Protein AF-A0A644SR83-F1 (afdb_monomer)

Nearest PDB structures (foldseek):
  8tkb-assembly1_A  TM=7.373E-01  e=2.979E-04  Pyrococcus horikoshii OT3
  6e3a-assembly1_A  TM=7.515E-01  e=1.693E-03  Acetivibrio thermocellus ATCC 27405
  1wfx-assembly1_A  TM=6.846E-01  e=8.117E-04  Aeropyrum pernix
  6ede-assembly1_A  TM=7.603E-01  e=3.774E-03  Acetivibrio thermocellus ATCC 27405
  8tfz-assembly1_B  TM=7.145E-01  e=2.364E-03  Pyrococcus horikoshii OT3

pLDDT: mean 94.18, std 5.93, range [59.78, 98.56]

Solvent-accessible surface area (backbone atoms only — not comparable to full-atom values): 8828 Å² total; per-residue (Å²): 131,87,60,60,34,33,34,80,44,44,52,88,49,43,63,56,32,48,67,73,20,46,64,30,52,100,85,34,41,33,69,33,30,68,51,82,87,47,50,70,58,48,36,66,77,74,67,64,50,65,39,30,22,36,32,38,32,42,48,90,46,54,93,51,70,74,42,73,38,93,54,98,50,97,64,22,94,42,29,27,34,31,67,41,66,59,31,57,22,93,33,45,39,82,77,48,80,44,72,60,48,72,64,58,53,52,49,54,51,50,50,58,51,37,48,73,75,38,89,71,44,64,78,44,54,72,68,55,46,47,54,52,50,29,68,71,29,48,84,80,36,51,70,57,23,51,52,44,52,49,54,57,55,61,75,74,111

Organism: NCBI:txid1076179

Mean predicted aligned error: 4.59 Å

Sequence (157 aa):
MKKVYYHICSTDNAEKISQEGLVCDDEGHIFVFDNLSIADSLNNNQLGHPKFSIIQIDSKGIFTELVLDNVSEFTASSQYICKQNKIESNYLTIIDNRINNPFETALKDNIKINDVIVEGFNNKNFKEKLVYLKSQFQKQNPKFSDFINKKISDLKK

Structure (mmCIF, N/CA/C/O backbone):
data_AF-A0A644SR83-F1
#
_entry.id   AF-A0A644SR83-F1
#
loop_
_atom_site.group_PDB
_atom_site.id
_atom_site.type_symbol
_atom_site.label_atom_id
_atom_site.label_alt_id
_atom_site.label_comp_id
_atom_site.label_asym_id
_atom_site.label_entity_id
_atom_site.label_seq_id
_atom_site.pdbx_PDB_ins_code
_atom_site.Cartn_x
_atom_site.Cartn_y
_atom_site.Cartn_z
_atom_site.occupancy
_atom_site.B_iso_or_equiv
_atom_site.auth_seq_id
_atom_site.auth_comp_id
_atom_site.auth_asym_id
_atom_site.auth_atom_id
_atom_site.pdbx_PDB_model_num
ATOM 1 N N . MET A 1 1 ? 8.921 -8.114 20.909 1.00 62.44 1 MET A N 1
ATOM 2 C CA . MET A 1 1 ? 8.709 -7.101 19.850 1.00 62.44 1 MET A CA 1
ATOM 3 C C . MET A 1 1 ? 7.249 -6.688 19.859 1.00 62.44 1 MET A C 1
ATOM 5 O O . MET A 1 1 ? 6.403 -7.543 20.080 1.00 62.44 1 MET A O 1
ATOM 9 N N . LYS A 1 2 ? 6.956 -5.398 19.676 1.00 78.38 2 LYS A N 1
ATOM 10 C CA . LYS A 1 2 ? 5.581 -4.901 19.551 1.00 78.38 2 LYS A CA 1
ATOM 11 C C . LYS A 1 2 ? 5.052 -5.293 18.167 1.00 78.38 2 LYS A C 1
ATOM 13 O O . LYS A 1 2 ? 5.683 -4.933 17.179 1.00 78.38 2 LYS A O 1
ATOM 18 N N . LYS A 1 3 ? 3.954 -6.053 18.095 1.00 93.75 3 LYS A N 1
ATOM 19 C CA . LYS A 1 3 ? 3.320 -6.408 16.816 1.00 93.75 3 LYS A CA 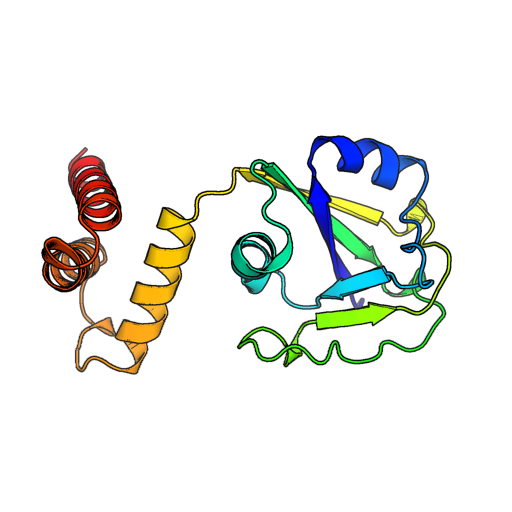1
ATOM 20 C C . LYS A 1 3 ? 2.492 -5.217 16.325 1.00 93.75 3 LYS A C 1
ATOM 22 O O . LYS A 1 3 ? 1.786 -4.597 17.125 1.00 93.75 3 LYS A O 1
ATOM 27 N N . VAL A 1 4 ? 2.611 -4.892 15.044 1.00 97.25 4 VAL A N 1
ATOM 28 C CA . VAL A 1 4 ? 1.882 -3.802 14.385 1.00 97.25 4 VAL A CA 1
ATOM 29 C C . VAL A 1 4 ? 1.182 -4.341 13.148 1.00 97.25 4 VAL A C 1
ATOM 31 O O . VAL A 1 4 ? 1.658 -5.299 12.541 1.00 97.25 4 VAL A O 1
ATOM 34 N N . TYR A 1 5 ? 0.065 -3.717 12.804 1.00 98.31 5 TYR A N 1
ATOM 35 C CA . TYR A 1 5 ? -0.649 -3.935 11.551 1.00 98.31 5 TYR A CA 1
ATOM 36 C C . TYR A 1 5 ? -0.859 -2.596 10.858 1.00 98.31 5 TYR A C 1
ATOM 38 O O . TYR A 1 5 ? -0.548 -1.541 11.412 1.00 98.31 5 TYR A O 1
ATOM 46 N N . TYR A 1 6 ? -1.390 -2.641 9.649 1.00 98.50 6 TYR A N 1
ATOM 47 C CA . TYR A 1 6 ? -1.596 -1.476 8.813 1.00 98.50 6 TYR A CA 1
ATOM 48 C C . TYR A 1 6 ? -2.985 -1.508 8.191 1.00 98.50 6 TYR A C 1
ATOM 50 O O . TYR A 1 6 ? -3.527 -2.576 7.929 1.00 98.50 6 TYR A O 1
ATOM 58 N N . HIS A 1 7 ? -3.537 -0.332 7.930 1.00 98.31 7 HIS A N 1
ATOM 59 C CA . HIS A 1 7 ? -4.777 -0.130 7.195 1.00 98.31 7 HIS A CA 1
ATOM 60 C C . HIS A 1 7 ? -4.565 0.963 6.143 1.00 98.31 7 HIS A C 1
ATOM 62 O O . HIS A 1 7 ? -3.787 1.896 6.368 1.00 98.31 7 HIS A O 1
ATOM 68 N N . ILE A 1 8 ? -5.233 0.843 4.996 1.00 98.31 8 ILE A N 1
ATOM 69 C CA . ILE A 1 8 ? -5.217 1.851 3.932 1.00 98.31 8 ILE A CA 1
ATOM 70 C C . ILE A 1 8 ? -6.586 2.511 3.873 1.00 98.31 8 ILE A C 1
ATOM 72 O O . ILE A 1 8 ? -7.604 1.831 3.836 1.00 98.31 8 ILE A O 1
ATOM 76 N N . CYS A 1 9 ? -6.591 3.836 3.798 1.00 98.12 9 CYS A N 1
ATOM 77 C CA . CYS A 1 9 ? -7.792 4.627 3.559 1.00 98.12 9 CYS A CA 1
ATOM 78 C C . CYS A 1 9 ? -7.484 5.768 2.584 1.00 98.12 9 CYS A C 1
ATOM 80 O O . CYS A 1 9 ? -6.318 6.054 2.294 1.00 98.12 9 CYS A O 1
ATOM 82 N N . SER A 1 10 ? -8.514 6.453 2.090 1.00 97.75 10 SER A N 1
ATOM 83 C CA . SER A 1 10 ? -8.313 7.714 1.376 1.00 97.75 10 SER A CA 1
ATOM 84 C C . SER A 1 10 ? -7.684 8.760 2.304 1.00 97.75 10 SER A C 1
ATOM 86 O O . SER A 1 10 ? -7.959 8.793 3.506 1.00 97.75 10 SER A O 1
ATOM 88 N N . THR A 1 11 ? -6.875 9.663 1.745 1.00 97.38 11 THR A N 1
ATOM 89 C CA . THR A 1 11 ? -6.297 10.776 2.524 1.00 97.38 11 THR A CA 1
AT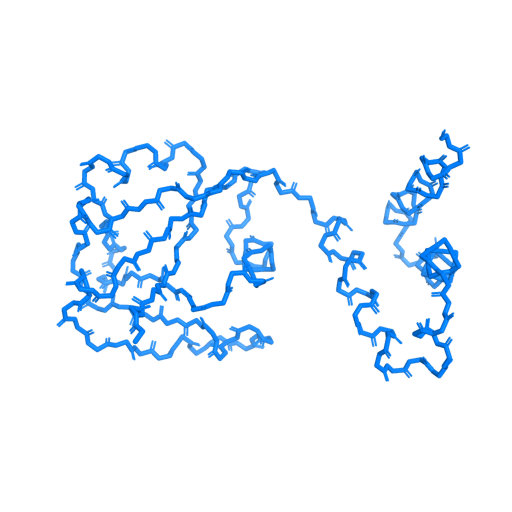OM 90 C C . THR A 1 11 ? -7.359 11.650 3.183 1.00 97.38 11 THR A C 1
ATOM 92 O O . THR A 1 11 ? -7.115 12.215 4.244 1.00 97.38 11 THR A O 1
ATOM 95 N N . ASP A 1 12 ? -8.542 11.729 2.575 1.00 97.06 12 ASP A N 1
ATOM 96 C CA . ASP A 1 12 ? -9.650 12.562 3.043 1.00 97.06 12 ASP A CA 1
ATOM 97 C C . ASP A 1 12 ? -10.271 12.012 4.340 1.00 97.06 12 ASP A C 1
ATOM 99 O O . ASP A 1 12 ? -10.812 12.769 5.141 1.00 97.06 12 ASP A O 1
ATOM 103 N N . ASN A 1 13 ? -10.151 10.700 4.579 1.00 97.31 13 ASN A N 1
ATOM 104 C CA . ASN A 1 13 ? -10.661 10.040 5.783 1.00 97.31 13 ASN A CA 1
ATOM 105 C C . ASN A 1 13 ? -9.601 9.873 6.878 1.00 97.31 13 ASN A C 1
ATOM 107 O O . ASN A 1 13 ? -9.949 9.619 8.031 1.00 97.31 13 ASN A O 1
ATOM 111 N N . ALA A 1 14 ? -8.317 10.000 6.537 1.00 97.19 14 ALA A N 1
ATOM 112 C CA . ALA A 1 14 ? -7.217 9.655 7.430 1.00 97.19 14 ALA A CA 1
ATOM 113 C C . ALA A 1 14 ? -7.233 10.465 8.732 1.00 97.19 14 ALA A C 1
ATOM 115 O O . ALA A 1 14 ? -7.086 9.896 9.814 1.00 97.19 14 ALA A O 1
ATOM 116 N N . GLU A 1 15 ? -7.457 11.779 8.635 1.00 95.69 15 GLU A N 1
ATOM 117 C CA . GLU A 1 15 ? -7.516 12.656 9.806 1.00 95.69 15 GLU A CA 1
ATOM 118 C C . GLU A 1 15 ? -8.668 12.258 10.733 1.00 95.69 15 GLU A C 1
ATOM 120 O O . GLU A 1 15 ? -8.447 12.039 11.925 1.00 95.69 15 GLU A O 1
ATOM 125 N N . LYS A 1 16 ? -9.866 12.054 10.175 1.00 97.81 16 LYS A N 1
ATOM 126 C CA . LYS A 1 16 ? -11.035 11.617 10.941 1.00 97.81 16 LYS A CA 1
ATOM 127 C C . LYS A 1 16 ? -10.778 10.287 11.651 1.00 97.81 16 LYS A C 1
ATOM 129 O O . LYS A 1 16 ? -11.012 10.188 12.850 1.00 97.81 16 LYS A O 1
ATOM 134 N N . ILE A 1 17 ? -10.229 9.293 10.948 1.00 98.12 17 ILE A N 1
ATOM 135 C CA . ILE A 1 17 ? -9.882 7.993 11.544 1.00 98.12 17 ILE A CA 1
ATOM 136 C C . ILE A 1 17 ? -8.862 8.169 12.678 1.00 98.12 17 ILE A C 1
ATOM 138 O O . ILE A 1 17 ? -8.988 7.542 13.728 1.00 98.12 17 ILE A O 1
ATOM 142 N N . SER A 1 18 ? -7.866 9.043 12.505 1.00 95.19 18 SER A N 1
ATOM 143 C CA . SER A 1 18 ? -6.850 9.290 13.536 1.00 95.19 18 SER A CA 1
ATOM 144 C C . SER A 1 18 ? -7.396 9.964 14.797 1.00 95.19 18 SER A C 1
ATOM 146 O O . SER A 1 18 ? -6.815 9.804 15.866 1.00 95.19 18 SER A O 1
ATOM 148 N N . GLN A 1 19 ? -8.508 10.694 14.692 1.00 97.38 19 GLN A N 1
ATOM 149 C CA . GLN A 1 19 ? -9.135 11.398 15.811 1.00 97.38 19 GLN A CA 1
ATOM 150 C C . GLN A 1 19 ? -10.221 10.544 16.474 1.00 97.38 19 GLN A C 1
ATOM 152 O O . GLN A 1 19 ? -10.253 10.403 17.698 1.00 97.38 19 GLN A O 1
ATOM 157 N N . GLU A 1 20 ? -11.087 9.939 15.665 1.00 98.31 20 GLU A N 1
ATOM 158 C CA . GLU A 1 20 ? -12.305 9.267 16.120 1.00 98.31 20 GLU A CA 1
ATOM 159 C C . GLU A 1 20 ? -12.141 7.751 16.274 1.00 98.31 20 GLU A C 1
ATOM 161 O O . GLU A 1 20 ? -12.904 7.139 17.019 1.00 98.31 20 GLU A O 1
ATOM 166 N N . GLY A 1 21 ? -11.146 7.147 15.622 1.00 98.50 21 GLY A N 1
ATOM 167 C CA . GLY A 1 21 ? -10.936 5.702 15.550 1.00 98.50 21 GLY A CA 1
ATOM 168 C C . GLY A 1 21 ? -11.336 5.104 14.197 1.00 98.50 21 GLY A C 1
ATOM 169 O O . GLY A 1 21 ? -11.991 5.740 13.373 1.00 98.50 21 GLY A O 1
ATOM 170 N N . LEU A 1 22 ? -10.931 3.855 13.968 1.00 98.50 22 LEU A N 1
ATOM 171 C CA . LEU A 1 22 ? -11.229 3.096 12.753 1.00 98.50 22 LEU A CA 1
ATOM 172 C C . LEU A 1 22 ? -12.450 2.218 13.006 1.00 98.50 22 LEU A C 1
ATOM 174 O O . LEU A 1 22 ? -12.377 1.296 13.815 1.00 98.50 22 LEU A O 1
ATOM 178 N N . VAL A 1 23 ? -13.558 2.522 12.342 1.00 98.31 23 VAL A N 1
ATOM 179 C CA . VAL A 1 23 ? -14.818 1.775 12.449 1.00 98.31 23 VAL A CA 1
ATOM 180 C C . VAL A 1 23 ? -14.849 0.680 11.383 1.00 98.31 23 VAL A C 1
ATOM 182 O O . VAL A 1 23 ? -14.273 0.854 10.309 1.00 98.31 23 VAL A O 1
ATOM 185 N N . CYS A 1 24 ? -15.480 -0.450 11.696 1.00 98.00 24 CYS A N 1
ATOM 186 C CA . CYS A 1 24 ? -15.715 -1.516 10.729 1.00 98.00 24 CYS A CA 1
ATOM 187 C C . CYS A 1 24 ? -16.605 -1.077 9.561 1.00 98.00 24 CYS A C 1
ATOM 189 O O . CYS A 1 24 ? -17.279 -0.047 9.616 1.00 98.00 24 CYS A O 1
ATOM 191 N N . ASP A 1 25 ? -16.620 -1.895 8.515 1.00 96.62 25 ASP A N 1
ATOM 192 C CA . ASP A 1 25 ? -17.633 -1.817 7.470 1.00 96.62 25 ASP A CA 1
ATOM 193 C C . ASP A 1 25 ? -19.009 -2.328 7.949 1.00 96.62 25 ASP A C 1
ATOM 195 O O . ASP A 1 25 ? -19.205 -2.685 9.119 1.00 96.62 25 ASP A O 1
ATOM 199 N N . ASP A 1 26 ? -19.968 -2.379 7.023 1.00 97.00 26 ASP A N 1
ATOM 200 C CA . ASP A 1 26 ? -21.338 -2.838 7.278 1.00 97.00 26 ASP A CA 1
ATOM 201 C C . ASP A 1 26 ? -21.424 -4.333 7.655 1.00 97.00 26 ASP A C 1
ATOM 203 O O . ASP A 1 26 ? -22.442 -4.781 8.185 1.00 97.00 26 ASP A O 1
ATOM 207 N N . GLU A 1 27 ? -20.363 -5.111 7.420 1.00 95.69 27 GLU A N 1
ATOM 208 C CA . GLU A 1 27 ? -20.268 -6.532 7.770 1.00 95.69 27 GLU A CA 1
ATOM 209 C C . GLU A 1 27 ? -19.551 -6.769 9.111 1.00 95.69 27 GLU A C 1
ATOM 211 O O . GLU A 1 27 ? -19.433 -7.910 9.568 1.00 95.69 27 GLU A O 1
ATOM 216 N N . GLY A 1 28 ? -19.093 -5.707 9.781 1.00 96.50 28 GLY A N 1
ATOM 217 C CA . GLY A 1 28 ? -18.340 -5.823 11.030 1.00 96.50 28 GLY A CA 1
ATOM 218 C C . GLY A 1 28 ? -16.859 -6.150 10.824 1.00 96.50 28 GLY A C 1
ATOM 219 O O . GLY A 1 28 ? -16.202 -6.636 11.751 1.00 96.50 28 GLY A O 1
ATOM 220 N N . HIS A 1 29 ? -16.321 -5.905 9.628 1.00 97.56 29 HIS A N 1
ATOM 221 C CA . HIS A 1 29 ? -14.938 -6.180 9.263 1.00 97.56 29 HIS A CA 1
ATOM 222 C C . HIS A 1 29 ? -14.063 -4.924 9.314 1.00 97.56 29 HIS A C 1
ATOM 224 O O . HIS A 1 29 ? -14.416 -3.850 8.829 1.00 97.56 29 HIS A O 1
ATOM 230 N N . ILE A 1 30 ? -12.866 -5.075 9.880 1.00 98.12 30 ILE A N 1
ATOM 231 C CA . ILE A 1 30 ? -11.758 -4.133 9.724 1.00 98.12 30 ILE A CA 1
ATOM 232 C C . ILE A 1 30 ? -10.630 -4.864 9.003 1.00 98.12 30 ILE A C 1
ATOM 234 O O . ILE A 1 30 ? -10.016 -5.779 9.556 1.00 98.12 30 ILE A O 1
ATOM 238 N N . PHE A 1 31 ? -10.346 -4.439 7.775 1.00 97.69 31 PHE A N 1
ATOM 239 C CA . PHE A 1 31 ? -9.279 -5.002 6.953 1.00 97.69 31 PHE A CA 1
ATOM 240 C C . PHE A 1 31 ? -7.930 -4.415 7.354 1.00 97.69 31 PHE A C 1
ATOM 242 O O . PHE A 1 31 ? -7.747 -3.192 7.382 1.00 97.69 31 PHE A O 1
ATOM 249 N N . VAL A 1 32 ? -6.980 -5.295 7.656 1.00 97.81 32 VAL A N 1
ATOM 250 C CA . VAL A 1 32 ? -5.619 -4.933 8.048 1.00 97.81 32 VAL A CA 1
ATOM 251 C C . VAL A 1 32 ? -4.596 -5.804 7.330 1.00 97.81 32 VAL A C 1
ATOM 253 O O . VAL A 1 32 ? -4.901 -6.892 6.854 1.00 97.81 32 VAL A O 1
ATOM 256 N N . PHE A 1 33 ? -3.351 -5.353 7.278 1.00 97.62 33 PHE A N 1
ATOM 257 C CA . PHE A 1 33 ? -2.243 -6.129 6.731 1.00 97.62 33 PHE A CA 1
ATOM 258 C C . PHE A 1 33 ? -0.982 -5.985 7.582 1.00 97.62 33 PHE A C 1
ATOM 260 O O . PHE A 1 33 ? -0.850 -5.036 8.351 1.00 97.62 33 PHE A O 1
ATOM 267 N N . ASP A 1 34 ? -0.055 -6.936 7.484 1.00 96.94 34 ASP A N 1
ATOM 268 C CA . ASP A 1 34 ? 1.149 -6.987 8.334 1.00 96.94 34 ASP A CA 1
ATOM 269 C C . ASP A 1 34 ? 2.452 -6.594 7.621 1.00 96.94 34 ASP A C 1
ATOM 271 O O . ASP A 1 34 ? 3.506 -6.490 8.252 1.00 96.94 34 ASP A O 1
ATOM 275 N N . ASN A 1 35 ? 2.389 -6.324 6.317 1.00 95.25 35 ASN A N 1
ATOM 276 C CA . ASN A 1 35 ? 3.558 -6.044 5.495 1.00 95.25 35 ASN A CA 1
ATOM 277 C C . ASN A 1 35 ? 3.423 -4.710 4.751 1.00 95.25 35 ASN A C 1
ATOM 279 O O . ASN A 1 35 ? 2.746 -4.602 3.734 1.00 95.25 35 ASN A O 1
ATOM 283 N N . LEU A 1 36 ? 4.143 -3.683 5.199 1.00 95.12 36 LEU A N 1
ATOM 284 C CA . LEU A 1 36 ? 4.075 -2.355 4.583 1.00 95.12 36 LEU A CA 1
ATOM 285 C C . LEU A 1 36 ? 4.464 -2.339 3.089 1.00 95.12 36 LEU A C 1
ATOM 287 O O . LEU A 1 36 ? 4.008 -1.475 2.339 1.00 95.12 36 LEU A O 1
ATOM 291 N N . SER A 1 37 ? 5.286 -3.295 2.638 1.00 92.44 37 SER A N 1
ATOM 292 C CA . SER A 1 37 ? 5.751 -3.351 1.245 1.00 92.44 37 SER A CA 1
ATOM 293 C C . SER A 1 37 ? 4.647 -3.664 0.233 1.00 92.44 37 SER A C 1
ATOM 295 O O . SER A 1 37 ? 4.821 -3.352 -0.942 1.00 92.44 37 SER A O 1
ATOM 297 N N . ILE A 1 38 ? 3.511 -4.223 0.671 1.00 92.31 38 ILE A N 1
ATOM 298 C CA . ILE A 1 38 ? 2.394 -4.571 -0.220 1.00 92.31 38 ILE A CA 1
ATOM 299 C C . ILE A 1 38 ? 1.352 -3.455 -0.358 1.00 92.31 38 ILE A C 1
ATOM 301 O O . ILE A 1 38 ? 0.432 -3.589 -1.158 1.00 92.31 38 ILE A O 1
ATOM 305 N N . ALA A 1 39 ? 1.491 -2.343 0.374 1.00 95.38 39 ALA A N 1
ATOM 306 C CA . ALA A 1 39 ? 0.460 -1.307 0.443 1.00 95.38 39 ALA A CA 1
ATOM 307 C C . ALA A 1 39 ? 0.097 -0.700 -0.926 1.00 95.38 39 ALA A C 1
ATOM 309 O O . ALA A 1 39 ? -1.080 -0.511 -1.225 1.00 95.38 39 ALA A O 1
ATOM 310 N N . ASP A 1 40 ? 1.094 -0.437 -1.780 1.00 93.56 40 ASP A N 1
ATOM 311 C CA . ASP A 1 40 ? 0.854 0.110 -3.122 1.00 93.56 40 ASP A CA 1
ATOM 312 C C . ASP A 1 40 ? 0.084 -0.896 -3.999 1.00 93.56 40 ASP A C 1
ATOM 314 O O . ASP A 1 40 ? -0.806 -0.507 -4.753 1.00 93.56 40 ASP A O 1
ATOM 318 N N . SER A 1 41 ? 0.414 -2.189 -3.908 1.00 91.00 41 SER A N 1
ATOM 319 C CA . SER A 1 41 ? -0.275 -3.251 -4.651 1.00 91.00 41 SER A CA 1
ATOM 320 C C . SER A 1 41 ? -1.711 -3.433 -4.159 1.00 91.00 41 SER A C 1
ATOM 322 O O . SER A 1 41 ? -2.615 -3.495 -4.985 1.00 91.00 41 SER A O 1
ATOM 324 N N . LEU A 1 42 ? -1.936 -3.428 -2.838 1.00 93.06 42 LEU A N 1
ATOM 325 C CA . LEU A 1 42 ? -3.283 -3.490 -2.254 1.00 93.06 42 LEU A CA 1
ATOM 326 C C . LEU A 1 42 ? -4.150 -2.324 -2.723 1.00 93.06 42 LEU A C 1
ATOM 328 O O . LEU A 1 42 ? -5.260 -2.523 -3.215 1.00 93.06 42 LEU A O 1
ATOM 332 N N . ASN A 1 43 ? -3.625 -1.098 -2.637 1.00 95.50 43 ASN A N 1
ATOM 333 C CA . ASN A 1 43 ? -4.367 0.067 -3.092 1.00 95.50 43 ASN A CA 1
ATOM 334 C C . ASN A 1 43 ? -4.684 -0.013 -4.592 1.00 95.50 43 ASN A C 1
ATOM 336 O O . ASN A 1 43 ? -5.786 0.332 -4.992 1.00 95.50 43 ASN A O 1
ATOM 340 N N . ASN A 1 44 ? -3.751 -0.473 -5.427 1.00 92.25 44 ASN A N 1
ATOM 341 C CA . ASN A 1 44 ? -3.984 -0.577 -6.869 1.00 92.25 44 ASN A CA 1
ATOM 342 C C . ASN A 1 44 ? -4.986 -1.663 -7.261 1.00 92.25 44 ASN A C 1
ATOM 344 O O . ASN A 1 44 ? -5.774 -1.442 -8.178 1.00 92.25 44 ASN A O 1
ATOM 348 N N . ASN A 1 45 ? -4.941 -2.815 -6.597 1.00 89.38 45 ASN A N 1
ATOM 349 C CA . ASN A 1 45 ? -5.722 -3.979 -7.000 1.00 89.38 45 ASN A CA 1
ATOM 350 C C . ASN A 1 45 ? -7.124 -3.992 -6.383 1.00 89.38 45 ASN A C 1
ATOM 352 O O . ASN A 1 45 ? -8.041 -4.518 -7.007 1.00 89.38 45 ASN A O 1
ATOM 356 N N .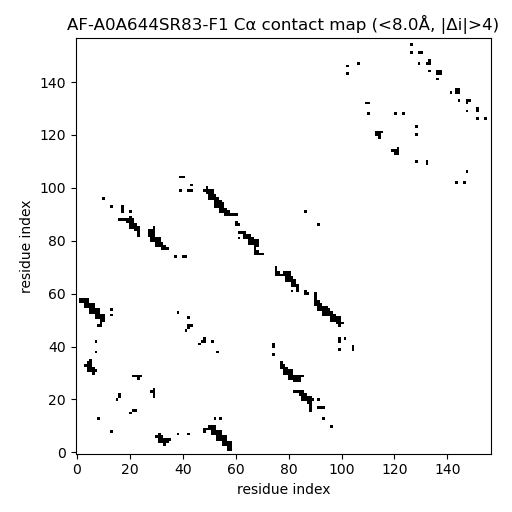 GLN A 1 46 ? -7.300 -3.393 -5.198 1.00 91.12 46 GLN A N 1
ATOM 357 C CA . GLN A 1 46 ? -8.541 -3.529 -4.429 1.00 91.12 46 GLN A CA 1
ATOM 358 C C . GLN A 1 46 ? -9.242 -2.200 -4.123 1.00 91.12 46 GLN A C 1
ATOM 360 O O . GLN A 1 46 ? -10.460 -2.112 -4.249 1.00 91.12 46 GLN A O 1
ATOM 365 N N . LEU A 1 47 ? -8.503 -1.156 -3.723 1.00 93.94 47 LEU A N 1
ATOM 366 C CA . LEU A 1 47 ? -9.113 0.064 -3.158 1.00 93.94 47 LEU A CA 1
ATOM 367 C C . LEU A 1 47 ? -9.256 1.215 -4.164 1.00 93.94 47 LEU A C 1
ATOM 369 O O . LEU A 1 47 ? -10.183 2.018 -4.087 1.00 93.94 47 LEU A O 1
ATOM 373 N N . GLY A 1 48 ? -8.323 1.328 -5.106 1.00 94.44 48 GLY A N 1
ATOM 374 C CA . GLY A 1 48 ? -8.354 2.298 -6.197 1.00 94.44 48 GLY A CA 1
ATOM 375 C C . GLY A 1 48 ? -8.209 3.767 -5.785 1.00 94.44 48 GLY A C 1
ATOM 376 O O . GLY A 1 48 ? -8.529 4.646 -6.586 1.00 94.44 48 GLY A O 1
ATOM 377 N N . HIS A 1 49 ? -7.731 4.086 -4.576 1.00 96.31 49 HIS A N 1
ATOM 378 C CA . HIS A 1 49 ? -7.621 5.484 -4.155 1.00 96.31 49 HIS A CA 1
ATOM 379 C C . HIS A 1 49 ? -6.524 6.225 -4.948 1.00 96.31 49 HIS A C 1
ATOM 381 O O . HIS A 1 49 ? -5.384 5.750 -5.001 1.00 96.31 49 HIS A O 1
ATOM 387 N N . PRO A 1 50 ? -6.799 7.417 -5.520 1.00 95.31 50 PRO A N 1
ATOM 388 C CA . PRO A 1 50 ? -5.776 8.245 -6.172 1.00 95.31 50 PRO A CA 1
ATOM 389 C C . PRO A 1 50 ? -4.737 8.806 -5.194 1.00 95.31 50 PRO A C 1
ATOM 391 O O . PRO A 1 50 ? -3.581 9.023 -5.556 1.00 95.31 50 PRO A O 1
ATOM 394 N N . LYS A 1 51 ? -5.154 9.052 -3.950 1.00 97.25 51 LYS A N 1
ATOM 395 C CA . LYS A 1 51 ? -4.310 9.431 -2.818 1.00 97.25 51 LYS A CA 1
ATOM 396 C C . LYS A 1 51 ? -4.769 8.632 -1.612 1.00 97.25 51 LYS A C 1
ATOM 398 O O . LYS A 1 51 ? -5.970 8.574 -1.348 1.00 97.25 51 LYS A O 1
ATOM 403 N N . PHE A 1 52 ? -3.833 8.029 -0.897 1.00 98.25 52 PHE A N 1
ATOM 404 C CA . PHE A 1 52 ? -4.157 7.182 0.240 1.00 98.25 52 PHE A CA 1
ATOM 405 C C . PHE A 1 52 ? -3.194 7.394 1.394 1.00 98.25 52 PHE A C 1
ATOM 407 O O . PHE A 1 52 ? -2.036 7.771 1.204 1.00 98.25 52 PHE A O 1
ATOM 414 N N . SER A 1 53 ? -3.694 7.134 2.591 1.00 98.44 53 SER A N 1
ATOM 415 C CA . SER A 1 53 ? -2.921 7.160 3.821 1.00 98.44 53 SER A CA 1
ATOM 416 C C . SER A 1 53 ? -2.749 5.751 4.348 1.00 98.44 53 SER A C 1
ATOM 418 O O . SER A 1 53 ? -3.642 4.910 4.220 1.00 98.44 53 SER A O 1
ATOM 420 N N . ILE A 1 54 ? -1.601 5.513 4.973 1.00 98.50 54 ILE A N 1
ATOM 421 C CA . ILE A 1 54 ? -1.335 4.277 5.697 1.00 98.50 54 ILE A CA 1
ATOM 422 C C . ILE A 1 54 ? -1.422 4.576 7.184 1.00 98.50 54 ILE A C 1
ATOM 424 O O . ILE A 1 54 ? -0.695 5.420 7.715 1.00 98.50 54 ILE A O 1
ATOM 428 N N . ILE A 1 55 ? -2.312 3.852 7.850 1.00 98.56 55 ILE A N 1
ATOM 429 C CA . ILE A 1 55 ? -2.530 3.938 9.285 1.00 98.56 55 ILE A CA 1
ATOM 430 C C . ILE A 1 55 ? -1.886 2.716 9.920 1.00 98.56 55 ILE A C 1
ATOM 432 O O . ILE A 1 55 ? -2.288 1.588 9.651 1.00 98.56 55 ILE A O 1
ATOM 436 N N . GLN A 1 56 ? -0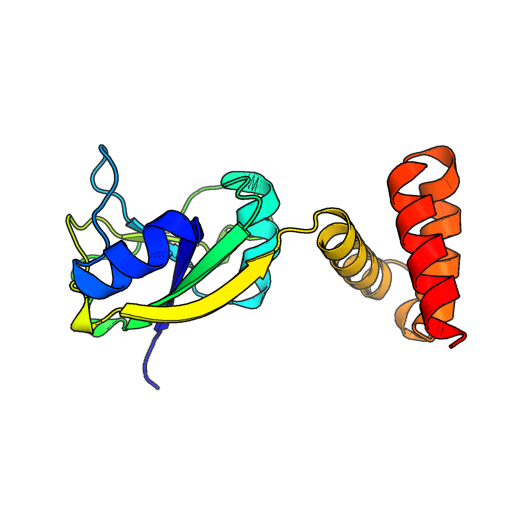.879 2.937 10.756 1.00 98.44 56 GLN A N 1
ATOM 437 C CA . GLN A 1 56 ? -0.322 1.907 11.616 1.00 98.44 56 GLN A CA 1
ATOM 438 C C . GLN A 1 56 ? -1.245 1.684 12.814 1.00 98.44 56 GLN A C 1
ATOM 440 O O . GLN A 1 56 ? -1.694 2.634 13.453 1.00 98.44 56 GLN A O 1
ATOM 445 N N . ILE A 1 57 ? -1.464 0.415 13.132 1.00 98.56 57 ILE A N 1
ATOM 446 C CA . ILE A 1 57 ? -2.322 -0.069 14.203 1.00 98.56 57 ILE A CA 1
ATOM 447 C C . ILE A 1 57 ? -1.447 -0.801 15.221 1.00 98.56 57 ILE A C 1
ATOM 449 O O . ILE A 1 57 ? -0.765 -1.779 14.898 1.00 98.56 57 ILE A O 1
ATOM 453 N N . ASP A 1 58 ? -1.471 -0.343 16.469 1.00 98.06 58 ASP A N 1
ATOM 454 C CA . ASP A 1 58 ? -0.934 -1.103 17.595 1.00 98.06 58 ASP A CA 1
ATOM 455 C C . ASP A 1 58 ? -1.800 -2.349 17.830 1.00 98.06 58 ASP A C 1
ATOM 457 O O . ASP A 1 58 ? -3.003 -2.237 18.060 1.00 98.06 58 ASP A O 1
ATOM 461 N N . SER A 1 59 ? -1.193 -3.542 17.822 1.00 97.69 59 SER A N 1
ATOM 462 C CA . SER A 1 59 ? -1.908 -4.809 18.060 1.00 97.69 59 SER A CA 1
ATOM 463 C C . SER A 1 59 ? -2.699 -4.852 19.371 1.00 97.69 59 SER A C 1
ATOM 465 O O . SER A 1 59 ? -3.642 -5.627 19.476 1.00 97.69 59 SER A O 1
ATOM 467 N N . LYS A 1 60 ? -2.373 -4.004 20.355 1.00 97.62 60 LYS A N 1
ATOM 468 C CA . LYS A 1 60 ? -3.154 -3.866 21.595 1.00 97.62 60 LYS A CA 1
ATOM 469 C C . LYS A 1 60 ? -4.571 -3.314 21.391 1.00 97.62 60 LYS A C 1
ATOM 471 O O . LYS A 1 60 ? -5.379 -3.456 22.300 1.00 97.62 60 LYS A O 1
ATOM 476 N N . GLY A 1 61 ? -4.850 -2.681 20.252 1.00 97.56 61 GLY A N 1
ATOM 477 C CA . GLY A 1 61 ? -6.183 -2.210 19.864 1.00 97.56 61 GLY A CA 1
ATOM 478 C C . GLY A 1 61 ? -6.998 -3.236 19.074 1.00 97.56 61 GLY A C 1
ATOM 479 O O . GLY A 1 61 ? -8.064 -2.902 18.566 1.00 97.56 61 GLY A O 1
ATOM 480 N N . ILE A 1 62 ? -6.489 -4.461 18.910 1.00 97.69 62 ILE A N 1
ATOM 481 C CA . ILE A 1 62 ? -7.178 -5.564 18.238 1.00 97.69 62 ILE A CA 1
ATOM 482 C C . ILE A 1 62 ? -7.595 -6.573 19.305 1.00 97.69 62 ILE A C 1
ATOM 484 O O . ILE A 1 62 ? -6.753 -7.254 19.889 1.00 97.69 62 ILE A O 1
ATOM 488 N N . PHE A 1 63 ? -8.899 -6.646 19.571 1.00 96.44 63 PHE A N 1
ATOM 489 C CA . PHE A 1 63 ? -9.452 -7.488 20.640 1.00 96.44 63 PHE A CA 1
ATOM 490 C C . PHE A 1 63 ? -10.029 -8.813 20.147 1.00 96.44 63 PHE A C 1
ATOM 492 O O . PHE A 1 63 ? -10.429 -9.648 20.956 1.00 96.44 63 PHE A O 1
ATOM 499 N N . THR A 1 64 ? -10.084 -9.006 18.832 1.00 95.81 64 THR A N 1
ATOM 500 C CA . THR A 1 64 ? -10.606 -10.223 18.213 1.00 95.81 64 THR A CA 1
ATOM 501 C C . THR A 1 64 ? -9.521 -10.962 17.452 1.00 95.81 64 THR A C 1
ATOM 503 O O . THR A 1 64 ? -8.425 -10.446 17.218 1.00 95.81 64 THR A O 1
ATOM 506 N N . GLU A 1 65 ? -9.808 -12.216 17.122 1.00 94.12 65 GLU A N 1
ATOM 507 C CA . GLU A 1 65 ? -8.920 -13.013 16.293 1.00 94.12 65 GLU A CA 1
ATOM 508 C C . GLU A 1 65 ? -8.815 -12.410 14.889 1.00 94.12 65 GLU A C 1
ATOM 510 O O . GLU A 1 65 ? -9.803 -11.953 14.310 1.00 94.12 65 GLU A O 1
ATOM 515 N N . LEU A 1 66 ? -7.600 -12.431 14.346 1.00 96.44 66 LEU A N 1
ATOM 516 C CA . LEU A 1 66 ? -7.355 -12.078 12.959 1.00 96.44 66 LEU A CA 1
ATOM 517 C C . LEU A 1 66 ? -7.527 -13.309 12.088 1.00 96.44 66 LEU A C 1
ATOM 519 O O . LEU A 1 66 ? -6.786 -14.283 12.219 1.00 96.44 66 LEU A O 1
ATOM 523 N N . VAL A 1 67 ? -8.480 -13.228 11.172 1.00 96.31 67 VAL A N 1
ATOM 524 C CA . VAL A 1 67 ? -8.733 -14.265 10.175 1.00 96.31 67 VAL A CA 1
ATOM 525 C C . VAL A 1 67 ? -8.034 -13.857 8.886 1.00 96.31 67 VAL A C 1
ATOM 527 O O . VAL A 1 67 ? -8.076 -12.687 8.523 1.00 96.31 67 VAL A O 1
ATOM 530 N N . LEU A 1 68 ? -7.374 -14.788 8.199 1.00 94.44 68 LEU A N 1
ATOM 531 C CA . LEU A 1 68 ? -6.780 -14.496 6.892 1.00 94.44 68 LEU A CA 1
ATOM 532 C C . LEU A 1 68 ? -7.857 -14.058 5.900 1.00 94.44 68 LEU A C 1
ATOM 534 O O . LEU A 1 68 ? -8.915 -14.685 5.813 1.00 94.44 68 LEU A O 1
ATOM 538 N N . ASP A 1 69 ? -7.557 -13.009 5.142 1.00 89.69 69 ASP A N 1
ATOM 539 C CA . ASP A 1 69 ? -8.412 -12.584 4.044 1.00 89.69 69 ASP A CA 1
ATOM 540 C C . ASP A 1 69 ? -8.189 -13.509 2.839 1.00 89.69 69 ASP A C 1
ATOM 542 O O . ASP A 1 69 ? -7.078 -13.628 2.314 1.00 89.69 69 ASP A O 1
ATOM 546 N N . ASN A 1 70 ? -9.232 -14.233 2.431 1.00 82.06 70 ASN A N 1
ATOM 547 C CA . ASN A 1 70 ? -9.129 -15.302 1.438 1.00 82.06 70 ASN A CA 1
ATOM 548 C C . ASN A 1 70 ? -9.219 -14.753 0.005 1.00 82.06 70 ASN A C 1
ATOM 550 O O . ASN A 1 70 ? -10.110 -15.111 -0.767 1.00 82.06 70 ASN A O 1
ATOM 554 N N . VAL A 1 71 ? -8.292 -13.862 -0.344 1.00 81.06 71 VAL A N 1
ATOM 555 C CA . VAL A 1 71 ? -8.160 -13.285 -1.687 1.00 81.06 71 VAL A CA 1
ATOM 556 C C . VAL A 1 71 ? -7.198 -14.108 -2.547 1.00 81.06 71 VAL A C 1
ATOM 558 O O . VAL A 1 71 ? -6.250 -14.712 -2.056 1.00 81.06 71 VAL A O 1
ATOM 561 N N . SER A 1 72 ? -7.413 -14.143 -3.864 1.00 74.00 72 SER A N 1
ATOM 562 C CA . SER A 1 72 ? -6.600 -14.951 -4.801 1.00 74.00 72 SER A CA 1
ATOM 563 C C . SER A 1 72 ? -5.300 -14.262 -5.252 1.00 74.00 72 SER A C 1
ATOM 565 O O . SER A 1 72 ? -4.765 -14.555 -6.320 1.00 74.00 72 SER A O 1
ATOM 567 N N . GLU A 1 73 ? -4.796 -13.314 -4.466 1.00 74.44 73 GLU A N 1
ATOM 568 C CA . GLU A 1 73 ? -3.690 -12.434 -4.844 1.00 74.44 73 GLU A CA 1
ATOM 569 C C . GLU A 1 73 ? -2.376 -12.843 -4.174 1.00 74.44 73 GLU A C 1
ATOM 571 O O . GLU A 1 73 ? -2.355 -13.427 -3.093 1.00 74.44 73 GLU A O 1
ATOM 576 N N . PHE A 1 74 ? -1.245 -12.462 -4.773 1.00 75.50 74 PHE A N 1
ATOM 577 C CA . PHE A 1 74 ? 0.087 -12.721 -4.206 1.00 75.50 74 PHE A CA 1
ATOM 578 C C . PHE A 1 74 ? 0.268 -12.132 -2.792 1.00 75.50 74 PHE A C 1
ATOM 580 O O . PHE A 1 74 ? 1.111 -12.582 -2.021 1.00 75.50 74 PHE A O 1
ATOM 587 N N . THR A 1 75 ? -0.525 -11.120 -2.445 1.00 83.38 75 THR A N 1
ATOM 588 C CA . THR A 1 75 ? -0.503 -10.419 -1.159 1.00 83.38 75 THR A CA 1
ATOM 589 C C . THR A 1 75 ? -1.426 -11.041 -0.108 1.00 83.38 75 THR A C 1
ATOM 591 O O . THR A 1 75 ? -1.472 -10.538 1.013 1.00 83.38 75 THR A O 1
ATOM 594 N N . ALA A 1 76 ? -2.169 -12.107 -0.431 1.00 84.75 76 ALA A N 1
ATOM 595 C CA . ALA A 1 76 ? -3.180 -12.709 0.446 1.00 84.75 76 ALA A CA 1
ATOM 596 C C . ALA A 1 76 ? -2.629 -13.126 1.817 1.00 84.75 76 ALA A C 1
ATOM 598 O O . ALA A 1 76 ? -3.246 -12.867 2.843 1.00 84.75 76 ALA A O 1
ATOM 599 N N . SER A 1 77 ? -1.415 -13.687 1.860 1.00 90.81 77 SER A N 1
ATOM 600 C CA . SER A 1 77 ? -0.792 -14.167 3.104 1.00 90.81 77 SER A CA 1
ATOM 601 C C . SER A 1 77 ? -0.469 -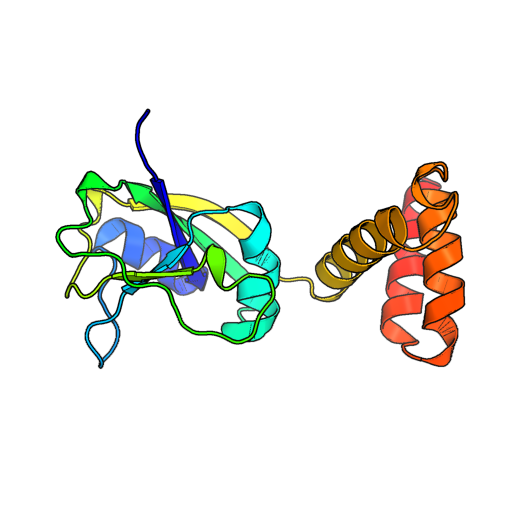13.068 4.121 1.00 90.81 77 SER A C 1
ATOM 603 O O . SER A 1 77 ? -0.070 -13.377 5.238 1.00 90.81 77 SER A O 1
ATOM 605 N N . SER A 1 78 ? -0.570 -11.803 3.716 1.00 94.06 78 SER A N 1
ATOM 606 C CA . SER A 1 78 ? -0.310 -10.636 4.557 1.00 94.06 78 SER A CA 1
ATOM 607 C C . SER A 1 78 ? -1.574 -9.841 4.873 1.00 94.06 78 SER A C 1
ATOM 609 O O . SER A 1 78 ? -1.459 -8.795 5.505 1.00 94.06 78 SER A O 1
ATOM 611 N N . GLN A 1 79 ? -2.751 -10.294 4.435 1.00 96.44 79 GLN A N 1
ATOM 612 C CA . GLN A 1 79 ? -4.030 -9.610 4.619 1.00 96.44 79 GLN A CA 1
ATOM 613 C C . GLN A 1 79 ? -4.901 -10.355 5.627 1.00 96.44 79 GLN A C 1
ATOM 615 O O . GLN A 1 79 ? -4.987 -11.584 5.616 1.00 96.44 79 GLN A O 1
ATOM 620 N N . TYR A 1 80 ? -5.543 -9.599 6.510 1.00 97.19 80 TYR A N 1
ATOM 621 C CA . TYR A 1 80 ? -6.344 -10.128 7.600 1.00 97.19 80 TYR A CA 1
ATOM 622 C C . TYR A 1 80 ? -7.612 -9.308 7.800 1.00 97.19 80 TYR A C 1
ATOM 624 O O . TYR A 1 80 ? -7.641 -8.092 7.611 1.00 97.19 80 TYR A O 1
ATOM 632 N N . ILE A 1 81 ? -8.632 -9.986 8.300 1.00 97.50 81 ILE A N 1
ATOM 633 C CA . ILE A 1 81 ? -9.887 -9.417 8.754 1.00 97.50 81 ILE A CA 1
ATOM 634 C C . ILE A 1 81 ? -9.898 -9.458 10.277 1.00 97.50 81 ILE A C 1
ATOM 636 O O . ILE A 1 81 ? -9.730 -10.513 10.894 1.00 97.50 81 ILE A O 1
ATOM 640 N N . CYS A 1 82 ? -10.131 -8.300 10.880 1.00 97.12 82 CYS A N 1
ATOM 641 C CA . CYS A 1 82 ? -10.432 -8.159 12.291 1.00 97.12 82 CYS A CA 1
ATOM 642 C C . CYS A 1 82 ? -11.943 -7.973 12.474 1.00 97.12 82 CYS A C 1
ATOM 644 O O . CYS A 1 82 ? -12.509 -7.001 11.975 1.00 97.12 82 CYS A O 1
ATOM 646 N N . LYS A 1 83 ? -12.601 -8.891 13.190 1.00 96.69 83 LYS A N 1
ATOM 647 C CA . LYS A 1 83 ? -14.056 -8.863 13.424 1.00 96.69 83 LYS A CA 1
ATOM 648 C C . LYS A 1 83 ? -14.396 -8.064 14.674 1.00 96.69 83 LYS A C 1
ATOM 650 O O . LYS A 1 83 ? -14.777 -8.626 15.696 1.00 96.69 83 LYS A O 1
ATOM 655 N N . GLN A 1 84 ? -14.214 -6.752 14.616 1.00 96.75 84 GLN A N 1
ATOM 656 C CA . GLN A 1 84 ? -14.516 -5.853 15.728 1.00 96.75 84 GLN A CA 1
ATOM 657 C C . GLN A 1 84 ? -15.128 -4.555 15.220 1.00 96.75 84 GLN A C 1
ATOM 659 O O . GLN A 1 84 ? -14.736 -4.060 14.171 1.00 96.75 84 GLN A O 1
ATOM 664 N N . ASN A 1 85 ? -16.024 -3.961 16.007 1.00 97.88 85 ASN A N 1
ATOM 665 C CA . ASN A 1 85 ? -16.749 -2.763 15.580 1.00 97.88 85 ASN A CA 1
ATOM 666 C C . ASN A 1 85 ? -15.837 -1.544 15.389 1.00 97.88 85 ASN A C 1
ATOM 668 O O . ASN A 1 85 ? -16.127 -0.672 14.572 1.00 97.88 85 ASN A O 1
ATOM 672 N N . LYS A 1 86 ? -14.770 -1.436 16.191 1.00 98.44 86 LYS A N 1
ATOM 673 C CA . LYS A 1 86 ? -13.924 -0.244 16.221 1.00 98.44 86 LYS A CA 1
ATOM 674 C C . LYS A 1 86 ? -12.528 -0.520 16.780 1.00 98.44 86 LYS A C 1
ATOM 676 O O . LYS A 1 86 ? -12.383 -1.297 17.720 1.00 98.44 86 LYS A O 1
ATOM 681 N N . ILE A 1 87 ? -11.526 0.177 16.245 1.00 98.56 87 ILE A N 1
ATOM 682 C CA . ILE A 1 87 ? -10.214 0.393 16.870 1.00 98.56 87 ILE A CA 1
ATOM 683 C C . ILE A 1 87 ? -10.148 1.837 17.352 1.00 98.56 87 ILE A C 1
ATOM 685 O O . ILE A 1 87 ? -10.310 2.768 16.563 1.00 98.56 87 ILE A O 1
ATOM 689 N N . GLU A 1 88 ? -9.901 2.027 18.644 1.00 98.56 88 GLU A N 1
ATOM 690 C CA . GLU A 1 88 ? -9.811 3.362 19.236 1.00 98.56 88 GLU A CA 1
ATOM 691 C C . GLU A 1 88 ? -8.593 4.145 18.724 1.00 98.56 88 GLU A C 1
ATOM 693 O O . GLU A 1 88 ? -7.529 3.581 18.453 1.00 98.56 88 GLU A O 1
ATOM 698 N N . SER A 1 89 ? -8.745 5.467 18.607 1.00 98.44 89 SER A N 1
ATOM 699 C CA . SER A 1 89 ? -7.751 6.362 17.997 1.00 98.44 89 SER A CA 1
ATOM 700 C C . SER A 1 89 ? -6.386 6.347 18.688 1.00 98.44 89 SER A C 1
ATOM 702 O O . SER A 1 89 ? -5.362 6.514 18.033 1.00 98.44 89 SER A O 1
ATOM 704 N N . ASN A 1 90 ? -6.331 6.059 19.989 1.00 98.31 90 ASN A N 1
ATOM 705 C CA . ASN A 1 90 ? -5.082 5.927 20.744 1.00 98.31 90 ASN A CA 1
ATOM 706 C C . ASN A 1 90 ? -4.194 4.745 20.297 1.00 98.31 90 ASN A C 1
ATOM 708 O O . ASN A 1 90 ? -3.025 4.688 20.686 1.00 98.31 90 ASN A O 1
ATOM 712 N N . TYR A 1 91 ? -4.719 3.817 19.492 1.00 98.44 91 TYR A N 1
ATOM 713 C CA . TYR A 1 91 ? -3.955 2.729 18.872 1.00 98.44 91 TYR A CA 1
ATOM 714 C C . TYR A 1 91 ? -3.567 3.008 17.416 1.00 98.44 91 TYR A C 1
ATOM 716 O O . TYR A 1 91 ? -2.921 2.162 16.794 1.00 98.44 91 TYR A O 1
ATOM 724 N N . LEU A 1 92 ? -3.955 4.161 16.869 1.00 98.56 92 LEU A N 1
ATOM 725 C CA . LEU A 1 92 ? -3.802 4.501 15.460 1.00 98.56 92 LEU A CA 1
ATOM 726 C C . LEU A 1 92 ? -2.735 5.577 15.272 1.00 98.56 92 LEU A C 1
ATOM 728 O O . LEU A 1 92 ? -2.603 6.519 16.050 1.00 98.56 92 LEU A O 1
ATOM 732 N N . THR A 1 93 ? -1.940 5.450 14.217 1.00 98.31 93 THR A N 1
ATOM 733 C CA . THR A 1 93 ? -0.962 6.471 13.831 1.00 98.31 93 THR A CA 1
ATOM 734 C C . THR A 1 93 ? -0.895 6.545 12.317 1.00 98.31 93 THR A C 1
ATOM 736 O O . THR A 1 93 ? -0.596 5.547 11.667 1.00 98.31 93 THR A O 1
ATOM 739 N N . ILE A 1 94 ? -1.145 7.720 11.742 1.00 98.25 94 ILE A N 1
ATOM 740 C CA . ILE A 1 94 ? -0.872 7.953 10.320 1.00 98.25 94 ILE A CA 1
ATOM 741 C C . ILE A 1 94 ? 0.647 7.955 10.149 1.00 98.25 94 ILE A C 1
ATOM 743 O O . ILE A 1 94 ? 1.334 8.765 10.769 1.00 98.25 94 ILE A O 1
ATOM 747 N N . ILE A 1 95 ? 1.172 7.043 9.334 1.00 97.88 95 ILE A N 1
ATOM 748 C CA . ILE A 1 95 ? 2.623 6.905 9.129 1.00 97.88 95 ILE A CA 1
ATOM 749 C C . ILE A 1 95 ? 3.082 7.353 7.745 1.00 97.88 95 ILE A C 1
ATOM 751 O O . ILE A 1 95 ? 4.268 7.607 7.558 1.00 97.88 95 ILE A O 1
ATOM 755 N N . ASP A 1 96 ? 2.170 7.429 6.775 1.00 97.50 96 ASP A N 1
ATOM 756 C CA . ASP A 1 96 ? 2.516 7.757 5.396 1.00 97.50 96 ASP A CA 1
ATOM 757 C C . ASP A 1 96 ? 1.298 8.279 4.622 1.00 97.50 96 ASP A C 1
ATOM 759 O O . ASP A 1 96 ? 0.172 7.832 4.852 1.00 97.50 96 ASP A O 1
ATOM 763 N N . ASN A 1 97 ? 1.544 9.189 3.679 1.00 97.31 97 ASN A N 1
ATOM 764 C CA . ASN A 1 97 ? 0.571 9.721 2.728 1.00 97.31 97 ASN A CA 1
ATOM 765 C C . ASN A 1 97 ? 1.151 9.577 1.322 1.00 97.31 97 ASN A C 1
ATOM 767 O O . ASN A 1 97 ? 2.176 10.179 0.998 1.00 97.31 97 ASN A O 1
ATOM 771 N N . ARG A 1 98 ? 0.480 8.808 0.465 1.00 95.19 98 ARG A N 1
ATOM 772 C CA . ARG A 1 98 ? 0.969 8.462 -0.870 1.00 95.19 98 ARG A CA 1
ATOM 773 C C . ARG A 1 98 ? 0.042 8.974 -1.954 1.00 95.19 98 ARG A C 1
ATOM 775 O O . ARG A 1 98 ? -1.179 8.999 -1.815 1.00 95.19 98 ARG A O 1
ATOM 782 N N . ILE A 1 99 ? 0.648 9.343 -3.076 1.00 95.31 99 ILE A N 1
ATOM 783 C CA . ILE A 1 99 ? -0.060 9.538 -4.338 1.00 95.31 99 ILE A CA 1
ATOM 784 C C . ILE A 1 99 ? 0.042 8.223 -5.095 1.00 95.31 99 ILE A C 1
ATOM 786 O O . ILE A 1 99 ? 1.146 7.720 -5.317 1.00 95.31 99 ILE A O 1
ATOM 790 N N . ASN A 1 100 ? -1.100 7.674 -5.493 1.00 93.38 100 ASN A N 1
ATOM 791 C CA . ASN A 1 100 ? -1.109 6.451 -6.262 1.00 93.38 100 ASN A CA 1
ATOM 792 C C . ASN A 1 100 ? -0.527 6.696 -7.658 1.00 93.38 100 ASN A C 1
ATOM 794 O O . ASN A 1 100 ? -0.932 7.612 -8.377 1.00 93.38 100 ASN A O 1
ATOM 798 N N . ASN A 1 101 ? 0.421 5.851 -8.048 1.00 92.19 101 ASN A N 1
ATOM 799 C CA . ASN A 1 101 ? 0.978 5.838 -9.386 1.00 92.19 101 ASN A CA 1
ATOM 800 C C . ASN A 1 101 ? 1.083 4.385 -9.867 1.00 92.19 101 ASN A C 1
ATOM 802 O O . ASN A 1 101 ? 2.108 3.737 -9.641 1.00 92.19 101 ASN A O 1
ATOM 806 N N . PRO A 1 102 ? 0.051 3.881 -10.567 1.00 89.56 102 PRO A N 1
ATOM 807 C CA . PRO A 1 102 ? 0.026 2.501 -11.041 1.00 89.56 102 PRO A CA 1
ATOM 808 C C . PRO A 1 102 ? 1.229 2.141 -11.922 1.00 89.56 102 PRO A C 1
ATOM 810 O O . PRO A 1 102 ? 1.685 1.002 -11.907 1.00 89.56 102 PRO A O 1
ATOM 813 N N . PHE A 1 103 ? 1.789 3.107 -12.663 1.00 93.00 103 PHE A N 1
ATOM 814 C CA . PHE A 1 103 ? 2.972 2.866 -13.490 1.00 93.00 103 PHE A CA 1
ATOM 815 C C . PHE A 1 103 ? 4.251 2.696 -12.659 1.00 93.00 103 PHE A C 1
ATOM 817 O O . PHE A 1 103 ? 5.101 1.890 -13.026 1.00 93.00 103 PHE A O 1
ATOM 824 N N . GLU A 1 104 ? 4.399 3.395 -11.531 1.00 92.69 104 GLU A N 1
ATOM 825 C CA . GLU A 1 104 ? 5.522 3.153 -10.607 1.00 92.69 104 GLU A CA 1
ATOM 826 C C . GLU A 1 104 ? 5.439 1.764 -9.988 1.00 92.69 104 GLU A C 1
ATOM 828 O O . GLU A 1 104 ? 6.437 1.045 -9.948 1.00 92.69 104 GLU A O 1
ATOM 833 N N . THR A 1 105 ? 4.250 1.374 -9.530 1.00 89.75 105 THR A N 1
ATOM 834 C CA . THR A 1 105 ? 4.027 0.048 -8.947 1.00 89.75 105 THR A CA 1
ATOM 835 C C . THR A 1 105 ? 4.306 -1.040 -9.976 1.00 89.75 105 THR A C 1
ATOM 837 O O . THR A 1 105 ? 5.138 -1.910 -9.728 1.00 89.75 105 THR A O 1
ATOM 840 N N . ALA A 1 106 ? 3.739 -0.918 -11.182 1.00 91.31 106 ALA A N 1
ATOM 841 C CA . ALA A 1 106 ? 4.007 -1.845 -12.277 1.00 91.31 106 ALA A CA 1
ATOM 842 C C . ALA A 1 106 ? 5.503 -1.930 -12.616 1.00 91.31 106 ALA A C 1
ATOM 844 O O . ALA A 1 106 ? 6.007 -3.015 -12.905 1.00 91.31 106 ALA A O 1
ATOM 845 N N . LEU A 1 107 ? 6.239 -0.816 -12.568 1.00 94.12 107 LEU A N 1
ATOM 846 C CA . LEU A 1 107 ? 7.683 -0.817 -12.790 1.00 94.12 107 LEU A CA 1
ATOM 847 C C . LEU A 1 107 ? 8.439 -1.589 -11.704 1.00 94.12 107 LEU A C 1
ATOM 849 O O . LEU A 1 107 ? 9.273 -2.430 -12.040 1.00 94.12 107 LEU A O 1
ATOM 853 N N . LYS A 1 108 ? 8.148 -1.333 -10.424 1.00 91.31 108 LYS A N 1
ATOM 854 C CA . LYS A 1 108 ? 8.772 -2.046 -9.298 1.00 91.31 108 LYS A CA 1
ATOM 855 C C . LYS A 1 108 ? 8.512 -3.551 -9.376 1.00 91.31 108 LYS A C 1
ATOM 857 O O . LYS A 1 108 ? 9.454 -4.334 -9.259 1.00 91.31 108 LYS A O 1
ATOM 862 N N . ASP A 1 109 ? 7.267 -3.941 -9.636 1.00 89.81 109 ASP A N 1
ATOM 863 C CA . ASP A 1 109 ? 6.869 -5.346 -9.729 1.00 89.81 109 ASP A CA 1
ATOM 864 C C . ASP A 1 109 ? 7.565 -6.043 -10.896 1.00 89.81 109 ASP A C 1
ATOM 866 O O . ASP A 1 109 ? 8.142 -7.116 -10.727 1.00 89.81 109 ASP A O 1
ATOM 870 N N . ASN A 1 110 ? 7.615 -5.399 -12.066 1.00 93.44 110 ASN A N 1
ATOM 871 C CA . ASN A 1 110 ? 8.330 -5.944 -13.214 1.00 93.44 110 ASN A CA 1
ATOM 872 C C . ASN A 1 110 ? 9.828 -6.101 -12.945 1.00 93.44 110 ASN A C 1
ATOM 874 O O . ASN A 1 110 ? 10.399 -7.116 -13.331 1.00 93.44 110 ASN A O 1
ATOM 878 N N . ILE A 1 111 ? 10.472 -5.147 -12.267 1.00 93.81 111 ILE A N 1
ATOM 879 C CA . ILE A 1 111 ? 11.879 -5.292 -11.873 1.00 93.81 111 ILE A CA 1
ATOM 880 C C . ILE A 1 111 ? 12.051 -6.508 -10.959 1.00 93.81 111 ILE A C 1
ATOM 882 O O . ILE A 1 111 ? 12.899 -7.350 -11.236 1.00 93.81 111 ILE A O 1
ATOM 886 N N . LYS A 1 112 ? 11.219 -6.634 -9.920 1.00 91.00 112 LYS A N 1
ATOM 887 C CA . LYS A 1 112 ? 11.295 -7.738 -8.955 1.00 91.00 112 LYS A CA 1
ATOM 888 C C . LYS A 1 112 ? 11.074 -9.101 -9.612 1.00 91.00 112 LYS A C 1
ATOM 890 O O . LYS A 1 112 ? 11.804 -10.041 -9.321 1.00 91.00 112 LYS A O 1
ATOM 895 N N . ILE A 1 113 ? 10.087 -9.209 -10.500 1.00 91.25 113 ILE A N 1
ATOM 896 C CA . ILE A 1 113 ? 9.800 -10.444 -11.236 1.00 91.25 113 ILE A CA 1
ATOM 897 C C . ILE A 1 113 ? 10.988 -10.805 -12.132 1.00 91.25 113 ILE A C 1
ATOM 899 O O . ILE A 1 113 ? 11.490 -11.924 -12.063 1.00 91.25 113 ILE A O 1
ATOM 903 N N . ASN A 1 114 ? 11.482 -9.855 -12.933 1.00 93.94 114 ASN A N 1
ATOM 904 C CA . ASN A 1 114 ? 12.586 -10.105 -13.863 1.00 93.94 114 ASN A CA 1
ATOM 905 C C . ASN A 1 114 ? 13.914 -10.390 -13.145 1.00 93.94 114 ASN A C 1
ATOM 907 O O . ASN A 1 114 ? 14.699 -11.178 -13.659 1.00 93.94 114 ASN A O 1
ATOM 911 N N . ASP A 1 115 ? 14.136 -9.840 -11.945 1.00 93.12 115 ASP A N 1
ATOM 912 C CA . ASP A 1 115 ? 15.291 -10.175 -11.095 1.00 93.12 115 ASP A CA 1
ATOM 913 C C . ASP A 1 115 ? 15.333 -11.661 -10.708 1.00 93.12 115 ASP A C 1
ATOM 915 O O . ASP A 1 115 ? 16.412 -12.188 -10.440 1.00 93.12 115 ASP A O 1
ATOM 919 N N . VAL A 1 116 ? 14.179 -12.333 -10.696 1.00 93.62 116 VAL A N 1
ATOM 920 C CA . VAL A 1 116 ? 14.057 -13.759 -10.367 1.00 93.62 116 VAL A CA 1
ATOM 921 C C . VAL A 1 116 ? 14.043 -14.632 -11.621 1.00 93.62 116 VAL A C 1
ATOM 923 O O . VAL A 1 116 ? 14.661 -15.693 -11.624 1.00 93.62 116 VAL A O 1
ATOM 926 N N . ILE A 1 117 ? 13.327 -14.218 -12.672 1.00 94.19 117 ILE A N 1
ATOM 927 C CA . ILE A 1 117 ? 13.029 -15.105 -13.811 1.00 94.19 117 ILE A CA 1
ATOM 928 C C . ILE A 1 117 ? 13.963 -14.925 -15.012 1.00 94.19 117 ILE A C 1
ATOM 930 O O . ILE A 1 117 ? 14.086 -15.845 -15.817 1.00 94.19 117 ILE A O 1
ATOM 934 N N . VAL A 1 118 ? 14.5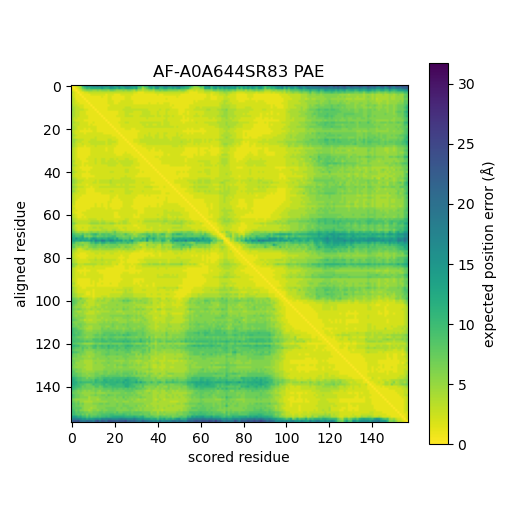92 -13.755 -15.175 1.00 93.94 118 VAL A N 1
ATOM 935 C CA . VAL A 1 118 ? 15.443 -13.469 -16.338 1.00 93.94 118 VAL A CA 1
ATOM 936 C C . VAL A 1 118 ? 16.905 -13.583 -15.941 1.00 93.94 118 VAL A C 1
ATOM 938 O O . VAL A 1 118 ? 17.427 -12.786 -15.160 1.00 93.94 118 VAL A O 1
ATOM 941 N N . GLU A 1 119 ? 17.587 -14.561 -16.531 1.00 95.31 119 GLU A N 1
ATOM 942 C CA . GLU A 1 119 ? 19.005 -14.803 -16.288 1.00 95.31 119 GLU A CA 1
ATOM 943 C C . GLU A 1 119 ? 19.844 -13.537 -16.540 1.00 95.31 119 GLU A C 1
ATOM 945 O O . GLU A 1 119 ? 19.743 -12.875 -17.576 1.00 95.31 119 GLU A O 1
ATOM 950 N N . GLY A 1 120 ? 20.656 -13.166 -15.547 1.00 92.69 120 GLY A N 1
ATOM 951 C CA . GLY A 1 120 ? 21.534 -11.999 -15.607 1.00 92.69 120 GLY A CA 1
ATOM 952 C C . GLY A 1 120 ? 20.827 -10.637 -15.571 1.00 92.69 120 GLY A C 1
ATOM 953 O O . GLY A 1 120 ? 21.503 -9.615 -15.698 1.00 92.69 120 GLY A O 1
ATOM 954 N N . PHE A 1 121 ? 19.501 -10.572 -15.391 1.00 95.44 121 PHE A N 1
ATOM 955 C CA . PHE A 1 121 ? 18.792 -9.296 -15.238 1.00 95.44 121 PHE A CA 1
ATOM 956 C C . PHE A 1 121 ? 19.129 -8.607 -13.914 1.00 95.44 121 PHE A C 1
ATOM 958 O O . PHE A 1 121 ? 19.340 -7.395 -13.891 1.00 95.44 121 PHE A O 1
ATOM 965 N N . ASN A 1 122 ? 19.278 -9.376 -12.836 1.00 93.88 122 ASN A N 1
ATOM 966 C CA . ASN A 1 122 ? 19.699 -8.880 -11.525 1.00 93.88 122 ASN A CA 1
ATOM 967 C C . ASN A 1 122 ? 21.067 -8.167 -11.544 1.00 93.88 122 ASN A C 1
ATOM 969 O O . ASN A 1 122 ? 21.268 -7.227 -10.778 1.00 93.88 122 ASN A O 1
ATOM 973 N N . ASN A 1 123 ? 21.963 -8.561 -12.456 1.00 95.56 123 ASN A N 1
ATOM 974 C CA . ASN A 1 123 ? 23.292 -7.971 -12.640 1.00 95.56 123 ASN A CA 1
ATOM 975 C C . ASN A 1 123 ? 23.271 -6.641 -13.409 1.00 95.56 123 ASN A C 1
ATOM 977 O O . ASN A 1 123 ? 24.278 -5.935 -13.447 1.00 95.56 123 ASN A O 1
ATOM 981 N N . LYS A 1 124 ? 22.147 -6.296 -14.049 1.00 95.62 124 LYS A N 1
ATOM 982 C CA . LYS A 1 124 ? 21.999 -5.040 -14.790 1.00 95.62 124 LYS A CA 1
ATOM 983 C C . LYS A 1 124 ? 21.912 -3.866 -13.827 1.00 95.62 124 LYS A C 1
ATOM 985 O O . LYS A 1 124 ? 21.228 -3.931 -12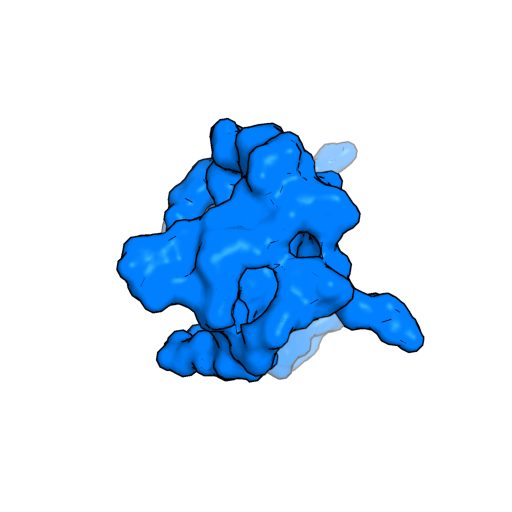.803 1.00 95.62 124 LYS A O 1
ATOM 990 N N . ASN A 1 125 ? 22.518 -2.741 -14.192 1.00 96.00 125 ASN A N 1
ATOM 991 C CA . ASN A 1 125 ? 22.264 -1.498 -13.471 1.00 96.00 125 ASN A CA 1
ATOM 992 C C . ASN A 1 125 ? 20.820 -1.019 -13.709 1.00 96.00 125 ASN A C 1
ATOM 994 O O . ASN A 1 125 ? 20.128 -1.465 -14.628 1.00 96.00 125 ASN A O 1
ATOM 998 N N . PHE A 1 126 ? 20.346 -0.078 -12.891 1.00 95.25 126 PHE A N 1
ATOM 999 C CA . PHE A 1 126 ? 18.951 0.363 -12.949 1.00 95.25 126 PHE A CA 1
ATOM 1000 C C . PHE A 1 126 ? 18.539 0.868 -14.342 1.00 95.25 126 PHE A C 1
ATOM 1002 O O . PHE A 1 126 ? 17.481 0.503 -14.847 1.00 95.25 126 PHE A O 1
ATOM 1009 N N . LYS A 1 127 ? 19.397 1.635 -15.021 1.00 96.00 127 LYS A N 1
ATOM 1010 C CA . LYS A 1 127 ? 19.113 2.153 -16.366 1.00 96.00 127 LYS A CA 1
ATOM 1011 C C . LYS A 1 127 ? 18.999 1.030 -17.401 1.00 96.00 127 LYS A C 1
ATOM 1013 O O . LYS A 1 127 ? 18.106 1.070 -18.243 1.00 96.00 127 LYS A O 1
ATOM 1018 N N . GLU A 1 128 ? 19.867 0.027 -17.336 1.00 96.75 128 GLU A N 1
ATOM 1019 C CA . GLU A 1 128 ? 19.804 -1.162 -18.195 1.00 96.75 128 GLU A CA 1
ATOM 1020 C C . GLU A 1 128 ? 18.531 -1.977 -17.952 1.00 96.75 128 GLU A C 1
ATOM 1022 O O . GLU A 1 128 ? 17.905 -2.420 -18.918 1.00 96.75 128 GLU A O 1
ATOM 1027 N N . LYS A 1 129 ? 18.104 -2.117 -16.687 1.00 97.44 129 LYS A N 1
ATOM 1028 C CA . LYS A 1 129 ? 16.816 -2.734 -16.337 1.00 97.44 129 LYS A CA 1
ATOM 1029 C C . LYS A 1 129 ? 15.653 -1.986 -16.996 1.00 97.44 129 LYS A C 1
ATOM 1031 O O . LYS A 1 129 ? 14.803 -2.613 -17.625 1.00 97.44 129 LYS A O 1
ATOM 1036 N N . LEU A 1 130 ? 15.647 -0.651 -16.942 1.00 96.62 130 LEU A N 1
ATOM 1037 C CA . LEU A 1 130 ? 14.616 0.167 -17.597 1.00 96.62 130 LEU A CA 1
ATOM 1038 C C . LEU A 1 130 ? 14.607 -0.001 -19.124 1.00 96.62 130 LEU A C 1
ATOM 1040 O O . LEU A 1 130 ? 13.540 -0.142 -19.718 1.00 96.62 130 LEU A O 1
ATOM 1044 N N . VAL A 1 131 ? 15.778 -0.006 -19.771 1.00 96.69 131 VAL A N 1
ATOM 1045 C CA . VAL A 1 131 ? 15.884 -0.207 -21.229 1.00 96.69 131 VAL A CA 1
ATOM 1046 C C . VAL A 1 131 ? 15.348 -1.580 -21.633 1.00 96.69 131 VAL A C 1
ATOM 1048 O O . VAL A 1 131 ? 14.590 -1.678 -22.601 1.00 96.69 131 VAL A O 1
ATOM 1051 N N . TYR A 1 132 ? 15.694 -2.622 -20.874 1.00 96.38 132 TYR A N 1
ATOM 1052 C CA . TYR A 1 132 ? 15.158 -3.962 -21.083 1.00 96.38 132 TYR A CA 1
ATOM 1053 C C . TYR A 1 132 ? 13.629 -3.965 -20.973 1.00 96.38 132 TYR A C 1
ATOM 1055 O O . TYR A 1 132 ? 12.958 -4.347 -21.931 1.00 96.38 132 TYR A O 1
ATOM 1063 N N . LEU A 1 133 ? 13.066 -3.467 -19.868 1.00 95.88 133 LEU A N 1
ATOM 1064 C CA . LEU A 1 133 ? 11.616 -3.470 -19.650 1.00 95.88 133 LEU A CA 1
ATOM 1065 C C . LEU A 1 133 ? 10.870 -2.671 -20.721 1.00 95.88 133 LEU A C 1
ATOM 1067 O O . LEU A 1 133 ? 9.881 -3.153 -21.269 1.00 95.88 133 LEU A O 1
ATOM 1071 N N . LYS A 1 134 ? 11.380 -1.496 -21.108 1.00 95.94 134 LYS A N 1
ATOM 1072 C CA . LYS A 1 134 ? 10.823 -0.727 -22.227 1.00 95.94 134 LYS A CA 1
ATOM 1073 C C . LYS A 1 134 ? 10.699 -1.587 -23.488 1.00 95.94 134 LYS A C 1
ATOM 1075 O O . LYS A 1 134 ? 9.647 -1.574 -24.119 1.00 95.94 134 LYS A O 1
ATOM 1080 N N . SER A 1 135 ? 11.749 -2.330 -23.853 1.00 95.00 135 SER A N 1
ATOM 1081 C CA . SER A 1 135 ? 11.739 -3.166 -25.063 1.00 95.00 135 SER A CA 1
ATOM 1082 C C . SER A 1 135 ? 10.653 -4.248 -25.034 1.00 95.00 135 SER A C 1
ATOM 1084 O O . SER A 1 135 ? 10.056 -4.530 -26.071 1.00 95.00 135 SER A O 1
ATOM 1086 N N . GLN A 1 136 ? 10.351 -4.796 -23.851 1.00 94.38 136 GLN A N 1
ATOM 1087 C CA . GLN A 1 136 ? 9.303 -5.804 -23.669 1.00 94.38 136 GLN A CA 1
ATOM 1088 C C . GLN A 1 136 ? 7.902 -5.195 -23.818 1.00 94.38 136 GLN A C 1
ATOM 1090 O O . GLN A 1 136 ? 7.029 -5.768 -24.470 1.00 94.38 136 GLN A O 1
ATOM 1095 N N . PHE A 1 137 ? 7.693 -3.997 -23.265 1.00 93.62 137 PHE A N 1
ATOM 1096 C CA . PHE A 1 137 ? 6.368 -3.377 -23.189 1.00 93.62 137 PHE A CA 1
ATOM 1097 C C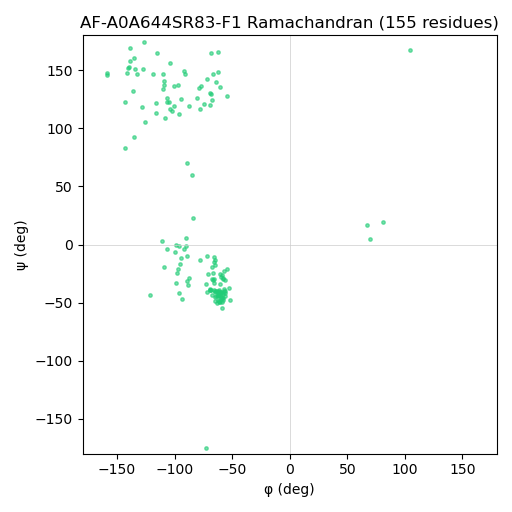 . PHE A 1 137 ? 6.037 -2.407 -24.325 1.00 93.62 137 PHE A C 1
ATOM 1099 O O . PHE A 1 137 ? 4.870 -2.053 -24.474 1.00 93.62 137 PHE A O 1
ATOM 1106 N N . GLN A 1 138 ? 6.999 -2.005 -25.163 1.00 92.62 138 GLN A N 1
ATOM 1107 C CA . GLN A 1 138 ? 6.800 -0.966 -26.184 1.00 92.62 138 GLN A CA 1
ATOM 1108 C C . GLN A 1 138 ? 5.594 -1.220 -27.104 1.00 92.62 138 G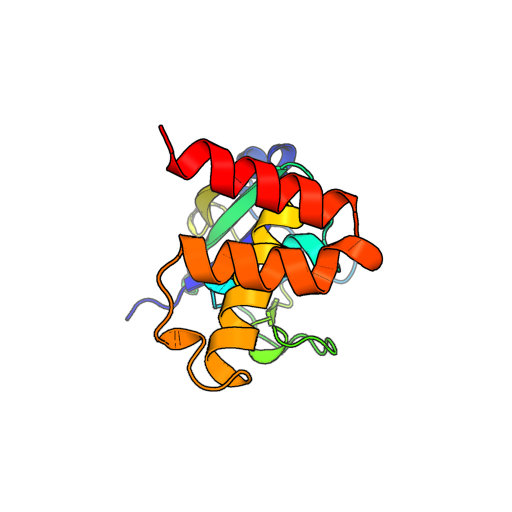LN A C 1
ATOM 1110 O O . GLN A 1 138 ? 4.898 -0.276 -27.471 1.00 92.62 138 GLN A O 1
ATOM 1115 N N . LYS A 1 139 ? 5.336 -2.481 -27.473 1.00 89.44 139 LYS A N 1
ATOM 1116 C CA . LYS A 1 139 ? 4.206 -2.850 -28.344 1.00 89.44 139 LYS A CA 1
ATOM 1117 C C . LYS A 1 139 ? 2.919 -3.156 -27.577 1.00 89.44 139 LYS A C 1
ATOM 1119 O O . LYS A 1 139 ? 1.839 -2.940 -28.109 1.00 89.44 139 LYS A O 1
ATOM 1124 N N . GLN A 1 140 ? 3.035 -3.680 -26.359 1.00 92.81 140 GLN A N 1
ATOM 1125 C CA . GLN A 1 140 ? 1.898 -4.189 -25.584 1.00 92.81 140 GLN A CA 1
ATOM 1126 C C . GLN A 1 140 ? 1.244 -3.095 -24.734 1.00 92.81 140 GLN A C 1
ATOM 1128 O O . GLN A 1 140 ? 0.030 -3.080 -24.564 1.00 92.81 140 GLN A O 1
ATOM 1133 N N . ASN A 1 141 ? 2.043 -2.164 -24.209 1.00 92.94 141 ASN A N 1
ATOM 1134 C CA . ASN A 1 141 ? 1.576 -1.079 -23.356 1.00 92.94 141 ASN A CA 1
ATOM 1135 C C . ASN A 1 141 ? 2.365 0.216 -23.638 1.00 92.94 141 ASN A C 1
ATOM 1137 O O . ASN A 1 141 ? 3.314 0.544 -22.914 1.00 92.94 141 ASN A O 1
ATOM 1141 N N . PRO A 1 142 ? 1.974 0.977 -24.681 1.00 92.38 142 PRO A N 1
ATOM 1142 C CA . PRO A 1 142 ? 2.670 2.201 -25.077 1.00 92.38 142 PRO A CA 1
ATOM 1143 C C . PRO A 1 142 ? 2.757 3.237 -23.951 1.00 92.38 142 PRO A C 1
ATOM 1145 O O . PRO A 1 142 ? 3.819 3.808 -23.732 1.00 92.38 142 PRO A O 1
ATOM 1148 N N . LYS A 1 143 ? 1.684 3.408 -23.163 1.00 94.69 143 LYS A N 1
ATOM 1149 C CA . LYS A 1 143 ? 1.653 4.365 -22.042 1.00 94.69 143 LYS A CA 1
ATOM 1150 C C . LYS A 1 143 ? 2.684 4.026 -20.965 1.00 94.69 143 LYS A C 1
ATOM 1152 O O . LYS A 1 143 ? 3.384 4.911 -20.479 1.00 94.69 143 LYS A O 1
ATOM 1157 N N . PHE A 1 144 ? 2.802 2.748 -20.606 1.00 95.06 144 PHE A N 1
ATOM 1158 C CA . PHE A 1 144 ? 3.810 2.314 -19.641 1.00 95.06 144 PHE A CA 1
ATOM 1159 C C . PHE A 1 144 ? 5.232 2.444 -20.206 1.00 95.06 144 PHE A C 1
ATOM 1161 O O . PHE A 1 144 ? 6.137 2.903 -19.513 1.00 95.06 144 PHE A O 1
ATOM 1168 N N . SER A 1 145 ? 5.426 2.131 -21.489 1.00 94.50 145 SER A N 1
ATOM 1169 C CA . SER A 1 145 ? 6.698 2.369 -22.182 1.00 94.50 145 SER A CA 1
ATOM 1170 C C . SER A 1 145 ? 7.091 3.855 -22.186 1.00 94.50 145 SER A C 1
ATOM 1172 O O . SER A 1 145 ? 8.255 4.185 -21.948 1.00 94.50 145 SER A O 1
ATOM 1174 N N . ASP A 1 146 ? 6.141 4.766 -22.398 1.00 96.00 146 ASP A N 1
ATOM 1175 C CA . ASP A 1 146 ? 6.377 6.214 -22.344 1.00 96.00 146 ASP A CA 1
ATOM 1176 C C . ASP A 1 146 ? 6.746 6.685 -20.936 1.00 96.00 146 ASP A C 1
ATOM 1178 O O . ASP A 1 146 ? 7.663 7.493 -20.760 1.00 96.00 146 ASP A O 1
ATOM 1182 N N . PHE A 1 147 ? 6.106 6.119 -19.913 1.00 96.44 147 PHE A N 1
ATOM 1183 C CA . PHE A 1 147 ? 6.497 6.337 -18.526 1.00 96.44 147 PHE A CA 1
ATOM 1184 C C . PHE A 1 147 ? 7.947 5.887 -18.257 1.00 96.44 147 PHE A C 1
ATOM 1186 O O . PHE A 1 147 ? 8.737 6.653 -17.698 1.00 96.44 147 PHE A O 1
ATOM 1193 N N . ILE A 1 148 ? 8.343 4.695 -18.721 1.00 96.38 148 ILE A N 1
ATOM 1194 C CA . ILE A 1 148 ? 9.726 4.204 -18.593 1.00 96.38 148 ILE A CA 1
ATOM 1195 C C . ILE A 1 148 ? 10.706 5.115 -19.354 1.00 96.38 148 ILE A C 1
ATOM 1197 O O . ILE A 1 148 ? 11.778 5.438 -18.840 1.00 96.38 148 ILE A O 1
ATOM 1201 N N . ASN A 1 149 ? 10.344 5.590 -20.550 1.00 95.88 149 ASN A N 1
ATOM 1202 C CA . ASN A 1 149 ? 11.152 6.546 -21.319 1.00 95.88 149 ASN A CA 1
ATOM 1203 C C . ASN A 1 149 ? 11.422 7.839 -20.548 1.00 95.88 149 ASN A C 1
ATOM 1205 O O . ASN A 1 149 ? 12.552 8.345 -20.559 1.00 95.88 149 ASN A O 1
ATOM 1209 N N . LYS A 1 150 ? 10.399 8.361 -19.866 1.00 96.00 150 LYS A N 1
ATOM 1210 C CA . LYS A 1 150 ? 10.535 9.535 -19.005 1.00 96.00 150 LYS A CA 1
ATOM 1211 C C . LYS A 1 150 ? 11.520 9.254 -17.869 1.00 96.00 150 LYS A C 1
ATOM 1213 O O . LYS A 1 150 ? 12.482 9.999 -17.721 1.00 96.00 150 LYS A O 1
ATOM 1218 N N . LYS A 1 151 ? 11.374 8.121 -17.169 1.00 95.75 151 LYS A N 1
ATOM 1219 C CA . LYS A 1 151 ? 12.307 7.697 -16.109 1.00 95.75 151 LYS A CA 1
ATOM 1220 C C . LYS A 1 151 ? 13.753 7.588 -16.583 1.00 95.75 151 LYS A C 1
ATOM 1222 O O . LYS A 1 151 ? 14.652 8.082 -15.914 1.00 95.75 151 LYS A O 1
ATOM 1227 N N . ILE A 1 152 ? 13.987 6.995 -17.754 1.00 95.44 152 ILE A N 1
ATOM 1228 C CA . ILE A 1 152 ? 15.331 6.913 -18.350 1.00 95.44 152 ILE A CA 1
ATOM 1229 C C . ILE A 1 152 ? 15.898 8.310 -18.629 1.00 95.44 152 ILE A C 1
ATOM 1231 O O . ILE A 1 152 ? 17.099 8.527 -18.467 1.00 95.44 152 ILE A O 1
ATOM 1235 N N . SER A 1 153 ? 15.058 9.240 -19.084 1.00 94.50 153 SER A N 1
ATOM 1236 C CA . SER A 1 153 ? 15.465 10.619 -19.372 1.00 94.50 153 SER A CA 1
ATOM 1237 C C . SER A 1 153 ? 15.802 11.389 -18.097 1.00 94.50 153 SER A C 1
ATOM 1239 O O . SER A 1 153 ? 16.791 12.118 -18.083 1.00 94.50 153 SER A O 1
ATOM 1241 N N . ASP A 1 154 ? 15.037 11.177 -17.027 1.00 94.00 154 ASP A N 1
ATOM 1242 C CA . ASP A 1 154 ? 15.258 11.816 -15.729 1.00 94.00 154 ASP A CA 1
ATOM 1243 C C . ASP A 1 154 ? 16.573 11.359 -15.072 1.00 94.00 154 ASP A C 1
ATOM 1245 O O . ASP A 1 154 ? 17.218 12.158 -14.408 1.00 94.00 154 ASP A O 1
ATOM 1249 N N . LEU A 1 155 ? 17.037 10.127 -15.331 1.00 91.19 155 LEU A N 1
ATOM 1250 C CA . LEU A 1 155 ? 18.341 9.621 -14.859 1.00 91.19 155 LEU A CA 1
ATOM 1251 C C . LEU A 1 155 ? 19.564 10.237 -15.563 1.00 91.19 155 LEU A C 1
ATOM 1253 O O . LEU A 1 155 ? 20.695 9.935 -15.189 1.00 91.19 155 LEU A O 1
ATOM 1257 N N . LYS A 1 156 ? 19.374 10.998 -16.650 1.00 78.25 156 LYS A N 1
ATOM 1258 C CA . LYS A 1 156 ? 20.475 11.660 -17.377 1.00 78.25 156 LYS A CA 1
ATOM 1259 C C . LYS A 1 156 ? 20.790 13.060 -16.841 1.00 78.25 156 LYS A C 1
ATOM 1261 O O . LYS A 1 156 ? 21.757 13.655 -17.310 1.00 78.25 156 LYS A O 1
ATOM 1266 N N . LYS A 1 157 ? 19.939 13.589 -15.963 1.00 59.78 157 LYS A N 1
ATOM 1267 C CA . LYS A 1 157 ? 20.106 14.877 -15.289 1.00 59.78 157 LYS A CA 1
ATOM 1268 C C . LYS A 1 157 ? 20.785 14.661 -13.946 1.00 59.78 157 LYS A C 1
ATOM 1270 O O . LYS A 1 157 ? 21.553 15.565 -13.565 1.00 59.78 157 LYS A O 1
#

Secondary structure (DSSP, 8-state):
---EEEEEEEHHHHHHHHHH-EE--TTS-EEEES-GGGHHHHIIIII--SEEEEEEEEGGG--SPEEEP--SSTTGGGEEEE--SEE-GGGEEEEEEEE--HHHHHHHHHHHHHHHHSTTTTTS-HHHHHHHHHHHHTTT-HHHHHHHHHHHHHTT-

Radius of gyration: 18.6 Å; Cα contacts (8 Å, |Δi|>4): 232; chains: 1; bounding box: 45×30×50 Å

Foldseek 3Di:
DFQKKKDKDAPVCQVVCLAFFDFADPQQKDKIFRDPVCVLVCCVPPVVHQKMWMKMFGCVQQPADWDQDPDPDPRRVGMTIRRHGTRGNVRIDGDDMDGRDVLVVVLVVQLVVCCPPPPCSVVDDPLRVLVVVLVVCVVPPVPSNVVSVVVNVVVVD